Protein AF-A0A7S0JD15-F1 (afdb_monomer_lite)

pLDDT: mean 93.36, std 11.22, range [49.25, 98.75]

Sequence (110 aa):
REHATAIGHLAIASGDGATAVGLMTAARSLGEVALGTHTQDEAPHSTNRFHPGDAILRVGIGTAARRHDGLRLYKNGTLYLSKPGGQPLIDVQAAIEAKASRQGGRGTRG

Radius of gyration: 16.84 Å; chains: 1; bounding box: 38×31×54 Å

Secondary structure (DSSP, 8-state):
----EEESTT-EE-STT-EEEEES-EE-STT-EEEEES------S-SSS--TTSEEEEEEE-BTTB--EEEEEETTSPEEE--TTSPPBS-HHHHHHHHHHHHHTTS---

Structure (mmCIF, N/CA/C/O backbone):
data_AF-A0A7S0JD15-F1
#
_entry.id   AF-A0A7S0JD15-F1
#
loop_
_atom_site.group_PDB
_atom_site.id
_atom_site.type_symbol
_atom_site.label_atom_id
_atom_site.label_alt_id
_atom_site.label_comp_id
_atom_site.label_asym_id
_atom_site.label_entity_id
_atom_site.label_seq_id
_atom_site.pdbx_PDB_ins_code
_atom_site.Cartn_x
_atom_site.Cartn_y
_atom_site.Cartn_z
_atom_site.occupancy
_atom_site.B_iso_or_equiv
_atom_site.auth_seq_id
_atom_site.auth_comp_id
_atom_site.auth_asym_id
_atom_site.auth_atom_id
_atom_site.pdbx_PDB_model_num
ATOM 1 N N . ARG A 1 1 ? 2.054 -19.110 -16.568 1.00 49.25 1 ARG A N 1
ATOM 2 C CA . ARG A 1 1 ? 1.259 -18.123 -15.802 1.00 49.25 1 ARG A CA 1
ATOM 3 C C . ARG A 1 1 ? 2.155 -16.923 -15.618 1.00 49.25 1 ARG A C 1
ATOM 5 O O . ARG A 1 1 ? 3.263 -17.204 -15.212 1.00 49.25 1 ARG A O 1
ATOM 12 N N . GLU A 1 2 ? 1.722 -15.725 -16.022 1.00 66.50 2 GLU A N 1
ATOM 13 C CA . GLU A 1 2 ? 1.760 -14.443 -15.284 1.00 66.50 2 GLU A CA 1
ATOM 14 C C . GLU A 1 2 ? 0.969 -13.423 -16.135 1.00 66.50 2 GLU A C 1
ATOM 16 O O . GLU A 1 2 ? 1.282 -13.219 -17.306 1.00 66.50 2 GLU A O 1
ATOM 21 N N . HIS A 1 3 ? -0.094 -12.827 -15.588 1.00 87.19 3 HIS A N 1
ATOM 22 C CA . HIS A 1 3 ? -0.781 -11.683 -16.200 1.00 87.19 3 HIS A CA 1
ATOM 23 C C . HIS A 1 3 ? -0.694 -10.527 -15.212 1.00 87.19 3 HIS A C 1
ATOM 25 O O . HIS A 1 3 ? -1.549 -10.399 -14.342 1.00 87.19 3 HIS A O 1
ATOM 31 N N . ALA A 1 4 ? 0.377 -9.747 -15.295 1.00 95.69 4 ALA A N 1
ATOM 32 C CA . ALA A 1 4 ? 0.507 -8.508 -14.547 1.00 95.69 4 ALA A CA 1
ATOM 33 C C . ALA A 1 4 ? 0.231 -7.321 -15.476 1.00 95.69 4 ALA A C 1
ATOM 35 O O . ALA A 1 4 ? 0.619 -7.337 -16.645 1.00 95.69 4 ALA A O 1
ATOM 36 N N . THR A 1 5 ? -0.435 -6.292 -14.957 1.00 98.31 5 THR A N 1
ATOM 37 C CA . THR A 1 5 ? -0.798 -5.093 -15.721 1.00 98.31 5 THR A CA 1
ATOM 38 C C . THR A 1 5 ? -0.211 -3.864 -15.046 1.00 98.31 5 THR A C 1
ATOM 40 O O . THR A 1 5 ? -0.556 -3.563 -13.908 1.00 98.31 5 THR A O 1
ATOM 43 N N . ALA A 1 6 ? 0.648 -3.123 -15.743 1.00 98.06 6 ALA A N 1
ATOM 44 C CA . ALA A 1 6 ? 1.182 -1.851 -15.266 1.00 98.06 6 ALA A CA 1
ATOM 45 C C . ALA A 1 6 ? 0.759 -0.719 -16.211 1.00 98.06 6 ALA A C 1
ATOM 47 O O . ALA A 1 6 ? 1.017 -0.778 -17.411 1.00 98.06 6 ALA A O 1
ATOM 48 N N . ILE A 1 7 ? 0.103 0.309 -15.673 1.00 98.38 7 ILE A N 1
ATOM 49 C CA . ILE A 1 7 ? -0.383 1.474 -16.417 1.00 98.38 7 ILE A CA 1
ATOM 50 C C . ILE A 1 7 ? 0.149 2.736 -15.739 1.00 98.38 7 ILE A C 1
ATOM 52 O O . ILE A 1 7 ? -0.189 3.016 -14.594 1.00 98.38 7 ILE A O 1
ATOM 56 N N . GLY A 1 8 ? 0.942 3.531 -16.457 1.00 97.75 8 GLY A N 1
ATOM 57 C CA . GLY A 1 8 ? 1.478 4.806 -15.971 1.00 97.75 8 GLY A CA 1
ATOM 58 C C . GLY A 1 8 ? 3.000 4.826 -15.817 1.00 97.75 8 GLY A C 1
ATOM 59 O O . GLY A 1 8 ? 3.688 3.820 -15.995 1.00 97.75 8 GLY A O 1
ATOM 60 N N . HIS A 1 9 ? 3.548 6.013 -15.550 1.00 97.94 9 HIS A N 1
ATOM 61 C CA . HIS A 1 9 ? 4.994 6.229 -15.534 1.00 97.94 9 HIS A CA 1
ATOM 62 C C . HIS A 1 9 ? 5.645 5.516 -14.342 1.00 97.94 9 HIS A C 1
ATOM 64 O O . HIS A 1 9 ? 5.329 5.806 -13.186 1.00 97.94 9 HIS A O 1
ATOM 70 N N . LEU A 1 10 ? 6.576 4.600 -14.634 1.00 97.62 10 LEU A N 1
ATOM 71 C CA . LEU A 1 10 ? 7.293 3.788 -13.641 1.00 97.62 10 LEU A CA 1
ATOM 72 C C . LEU A 1 10 ? 6.366 2.969 -12.720 1.00 97.62 10 LEU A C 1
ATOM 74 O O . LEU A 1 10 ? 6.734 2.667 -11.584 1.00 97.62 10 LEU A O 1
ATOM 78 N N . ALA A 1 11 ? 5.162 2.624 -13.185 1.00 98.06 11 ALA A N 1
ATOM 79 C CA . ALA A 1 11 ? 4.314 1.655 -12.502 1.00 98.06 11 ALA A CA 1
ATOM 80 C C . ALA A 1 11 ? 4.932 0.247 -12.603 1.00 98.06 11 ALA A C 1
ATOM 82 O O . ALA A 1 11 ? 5.435 -0.142 -13.655 1.00 98.06 11 ALA A O 1
ATOM 83 N N . ILE A 1 12 ? 4.887 -0.519 -11.513 1.00 97.69 12 ILE A N 1
ATOM 84 C CA . ILE A 1 12 ? 5.451 -1.869 -11.411 1.00 97.69 12 ILE A CA 1
ATOM 85 C C . ILE A 1 12 ? 4.352 -2.817 -10.941 1.00 97.69 12 ILE A C 1
ATOM 87 O O . ILE A 1 12 ? 3.832 -2.659 -9.840 1.00 97.69 12 ILE A O 1
ATOM 91 N N . ALA A 1 13 ? 4.035 -3.826 -11.745 1.00 97.75 13 ALA A N 1
ATOM 92 C CA . ALA A 1 13 ? 3.200 -4.952 -11.345 1.00 97.75 13 ALA A CA 1
ATOM 93 C C . ALA A 1 13 ? 4.031 -6.233 -11.488 1.00 97.75 13 ALA A C 1
ATOM 95 O O . ALA A 1 13 ? 4.355 -6.621 -12.606 1.00 97.75 13 ALA A O 1
ATOM 96 N N . SER A 1 14 ? 4.435 -6.837 -10.369 1.00 96.56 14 SER A N 1
ATOM 97 C CA . SER A 1 14 ? 5.350 -7.995 -10.348 1.00 96.56 14 SER A CA 1
ATOM 98 C C . SER A 1 14 ? 4.820 -9.200 -9.571 1.00 96.56 14 SER A C 1
ATOM 100 O O . SER A 1 14 ? 5.536 -10.183 -9.413 1.00 96.56 14 SER A O 1
ATOM 102 N N . GLY A 1 15 ? 3.610 -9.108 -9.019 1.00 97.44 15 GLY A N 1
ATOM 103 C CA . GLY A 1 15 ? 2.904 -10.269 -8.491 1.00 97.44 15 GLY A CA 1
ATOM 104 C C . GLY A 1 15 ? 2.090 -10.960 -9.583 1.00 97.44 15 GLY A C 1
ATOM 105 O O . GLY A 1 15 ? 1.592 -10.309 -10.505 1.00 97.44 15 GLY A O 1
ATOM 106 N N . ASP A 1 16 ? 1.886 -12.266 -9.452 1.00 97.94 16 ASP A N 1
ATOM 107 C CA . ASP A 1 16 ? 0.986 -13.025 -10.319 1.00 97.94 16 ASP A CA 1
ATOM 108 C C . ASP A 1 16 ? -0.413 -12.383 -10.279 1.00 97.94 16 ASP A C 1
ATOM 110 O O . ASP A 1 16 ? -1.014 -12.255 -9.213 1.00 97.94 16 ASP A O 1
ATOM 114 N N . GLY A 1 17 ? -0.956 -11.951 -11.421 1.00 97.25 17 GLY A N 1
ATOM 115 C CA . GLY A 1 17 ? -2.281 -11.312 -11.455 1.00 97.25 17 GLY A CA 1
ATOM 116 C C . GLY A 1 17 ? -2.318 -9.876 -10.915 1.00 97.25 17 GLY A C 1
ATOM 117 O O . GLY A 1 17 ? -3.407 -9.338 -10.722 1.00 97.25 17 GLY A O 1
ATOM 118 N N . ALA A 1 18 ? -1.167 -9.264 -10.619 1.00 98.12 18 ALA A N 1
ATOM 119 C CA . ALA A 1 18 ? -1.111 -7.931 -10.030 1.00 98.12 18 ALA A CA 1
ATOM 120 C C . ALA A 1 18 ? -1.466 -6.825 -11.038 1.00 98.12 18 ALA A C 1
ATOM 122 O O . ALA A 1 18 ? -1.215 -6.936 -12.238 1.00 98.12 18 ALA A O 1
ATOM 123 N N . THR A 1 19 ? -2.016 -5.718 -10.543 1.00 98.69 19 THR A N 1
ATOM 124 C CA . THR A 1 19 ? -2.339 -4.531 -11.343 1.00 98.69 19 THR A CA 1
ATOM 125 C C . THR A 1 19 ? -1.811 -3.271 -10.664 1.00 98.69 19 THR A C 1
ATOM 127 O O . THR A 1 19 ? -2.175 -2.985 -9.530 1.00 98.69 19 THR A O 1
ATOM 130 N N . ALA A 1 20 ? -0.980 -2.491 -11.352 1.00 98.56 20 ALA A N 1
ATOM 131 C CA . ALA A 1 20 ? -0.452 -1.217 -10.868 1.00 98.56 20 ALA A CA 1
ATOM 132 C C . ALA A 1 20 ? -0.874 -0.070 -11.797 1.00 98.56 20 ALA A C 1
ATOM 134 O O . ALA A 1 20 ? -0.621 -0.132 -12.998 1.00 98.56 20 ALA A O 1
ATOM 135 N N . VAL A 1 21 ? -1.499 0.980 -11.257 1.00 98.75 21 VAL A N 1
ATOM 136 C CA . VAL A 1 21 ? -2.026 2.118 -12.027 1.00 98.75 21 VAL A CA 1
ATOM 137 C C . VAL A 1 21 ? -1.602 3.457 -11.421 1.00 98.75 21 VAL A C 1
ATOM 139 O O . VAL A 1 21 ? -2.106 3.864 -10.377 1.00 98.75 21 VAL A O 1
ATOM 142 N N . GLY A 1 22 ? -0.743 4.201 -12.114 1.00 98.62 22 GLY A N 1
ATOM 143 C CA . GLY A 1 22 ? -0.378 5.569 -11.751 1.00 98.62 22 GLY A CA 1
ATOM 144 C C . GLY A 1 22 ? 1.112 5.870 -11.878 1.00 98.62 22 GLY A C 1
ATOM 145 O O . GLY A 1 22 ? 1.826 5.270 -12.678 1.00 98.62 22 GLY A O 1
ATOM 146 N N . LEU A 1 23 ? 1.580 6.854 -11.110 1.00 98.62 23 LEU A N 1
ATOM 147 C CA . LEU A 1 23 ? 2.976 7.299 -11.126 1.00 98.62 23 LEU A CA 1
ATOM 148 C C . LEU A 1 23 ? 3.755 6.605 -10.007 1.00 98.62 23 LEU A C 1
ATOM 150 O O . LEU A 1 23 ? 3.467 6.823 -8.831 1.00 98.62 23 LEU A O 1
ATOM 154 N N . MET A 1 24 ? 4.768 5.811 -10.358 1.00 98.25 24 MET A N 1
ATOM 155 C CA . MET A 1 24 ? 5.616 5.080 -9.403 1.00 98.25 24 MET A CA 1
ATOM 156 C C . MET A 1 24 ? 4.841 4.192 -8.406 1.00 98.25 24 MET A C 1
ATOM 158 O O . MET A 1 24 ? 5.258 4.026 -7.255 1.00 98.25 24 MET A O 1
ATOM 162 N N . THR A 1 25 ? 3.712 3.625 -8.827 1.00 98.56 25 THR A N 1
ATOM 163 C CA . THR A 1 25 ? 2.931 2.652 -8.045 1.00 98.56 25 THR A CA 1
ATOM 164 C C . THR A 1 25 ? 3.524 1.252 -8.164 1.00 98.56 25 THR A C 1
ATOM 166 O O . THR A 1 25 ? 3.931 0.866 -9.256 1.00 98.56 25 THR A O 1
ATOM 169 N N . ALA A 1 26 ? 3.528 0.473 -7.084 1.00 98.06 26 ALA A N 1
ATOM 170 C CA . ALA A 1 26 ? 4.052 -0.891 -7.066 1.00 98.06 26 ALA A CA 1
ATOM 171 C C . ALA A 1 26 ? 3.023 -1.881 -6.495 1.00 98.06 26 ALA A C 1
ATOM 173 O O . ALA A 1 26 ? 2.639 -1.756 -5.335 1.00 98.06 26 ALA A O 1
ATOM 174 N N . ALA A 1 27 ? 2.607 -2.859 -7.304 1.00 98.25 27 ALA A N 1
ATOM 175 C CA . ALA A 1 27 ? 1.816 -4.022 -6.904 1.00 98.25 27 ALA A CA 1
ATOM 176 C C . ALA A 1 27 ? 2.695 -5.276 -7.022 1.00 98.25 27 ALA A C 1
ATOM 178 O O . ALA A 1 27 ? 2.977 -5.746 -8.126 1.00 98.25 27 ALA A O 1
ATOM 179 N N . ARG A 1 28 ? 3.198 -5.789 -5.897 1.00 97.62 28 ARG A N 1
ATOM 180 C CA . ARG A 1 28 ? 4.263 -6.808 -5.893 1.00 97.62 28 ARG A CA 1
ATOM 181 C C . ARG A 1 28 ? 3.784 -8.192 -5.453 1.00 97.62 28 ARG A C 1
ATOM 183 O O . ARG A 1 28 ? 4.453 -9.177 -5.741 1.00 97.62 28 ARG A O 1
ATOM 190 N N . SER A 1 29 ? 2.644 -8.280 -4.783 1.00 98.00 29 SER A N 1
ATOM 191 C CA . SER A 1 29 ? 2.101 -9.518 -4.218 1.00 98.00 29 SER A CA 1
ATOM 192 C C . SER A 1 29 ? 1.092 -10.181 -5.161 1.00 98.00 29 SER A C 1
ATOM 194 O O . SER A 1 29 ? 0.473 -9.502 -5.981 1.00 98.00 29 SER A O 1
ATOM 196 N N . LEU A 1 30 ? 0.845 -11.487 -4.995 1.00 97.69 30 LEU A N 1
ATOM 197 C CA . LEU A 1 30 ? -0.196 -12.216 -5.746 1.00 97.69 30 LEU A CA 1
ATOM 198 C C . LEU A 1 30 ? -1.538 -11.458 -5.712 1.00 97.69 30 LEU A C 1
ATOM 200 O O . LEU A 1 30 ? -2.061 -11.189 -4.625 1.00 97.69 30 LEU A O 1
ATOM 204 N N . GLY A 1 31 ? -2.090 -11.143 -6.886 1.00 97.56 31 GLY A N 1
ATOM 205 C CA . GLY A 1 31 ? -3.388 -10.485 -7.069 1.00 97.56 31 GLY A CA 1
ATOM 206 C C . GLY A 1 31 ? -3.488 -9.066 -6.502 1.00 97.56 31 GLY A C 1
ATOM 207 O O . GLY A 1 31 ? -4.594 -8.577 -6.297 1.00 97.56 31 GLY A O 1
ATOM 208 N N . GLU A 1 32 ? -2.365 -8.421 -6.182 1.00 98.50 32 GLU A N 1
ATOM 209 C CA . GLU A 1 32 ? -2.362 -7.082 -5.594 1.00 98.50 32 GLU A CA 1
ATOM 210 C C . GLU A 1 32 ? -2.801 -6.016 -6.603 1.00 98.50 32 GLU A C 1
ATOM 212 O O . GLU A 1 32 ? -2.356 -6.008 -7.750 1.00 98.50 32 GLU A O 1
ATOM 217 N N . VAL A 1 33 ? -3.623 -5.068 -6.152 1.00 98.69 33 VAL A N 1
ATOM 218 C CA . VAL A 1 33 ? -3.944 -3.850 -6.900 1.00 98.69 33 VAL A CA 1
ATOM 219 C C . VAL A 1 33 ? -3.284 -2.651 -6.225 1.00 98.69 33 VAL A C 1
ATOM 2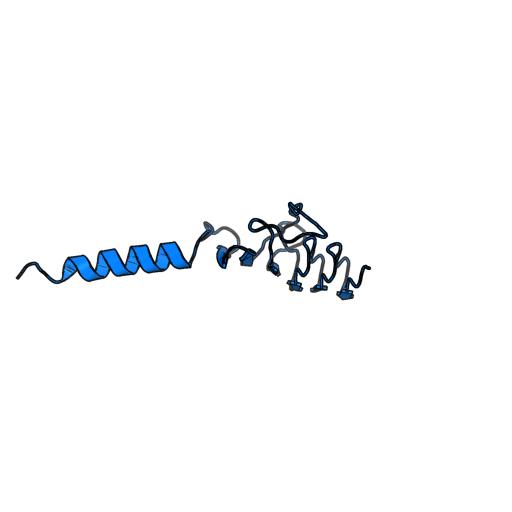21 O O . VAL A 1 33 ? -3.543 -2.376 -5.057 1.00 98.69 33 VAL A O 1
ATOM 224 N N . ALA A 1 34 ? -2.459 -1.904 -6.951 1.00 98.69 34 ALA A N 1
ATOM 225 C CA . ALA A 1 34 ? -1.857 -0.660 -6.484 1.00 98.69 34 ALA A CA 1
ATOM 226 C C . ALA A 1 34 ? -2.285 0.503 -7.380 1.00 98.69 34 ALA A C 1
ATOM 228 O O . ALA A 1 34 ? -2.188 0.410 -8.601 1.00 98.69 34 ALA A O 1
ATOM 229 N N . LEU A 1 35 ? -2.720 1.615 -6.792 1.00 98.69 35 LEU A N 1
ATOM 230 C CA . LEU A 1 35 ? -3.081 2.815 -7.548 1.00 98.69 35 LEU A CA 1
ATOM 231 C C . LEU A 1 35 ? -2.599 4.116 -6.897 1.00 98.69 35 LEU A C 1
ATOM 233 O O . LEU A 1 35 ? -2.284 4.140 -5.709 1.00 98.69 35 LEU A O 1
ATOM 237 N N . GLY A 1 36 ? -2.562 5.205 -7.669 1.00 98.56 36 GLY A N 1
ATOM 238 C CA . GLY A 1 36 ? -2.263 6.557 -7.180 1.00 98.56 36 GLY A CA 1
ATOM 239 C C . GLY A 1 36 ? -0.847 7.034 -7.512 1.00 98.56 36 GLY A C 1
ATOM 240 O O . GLY A 1 36 ? -0.391 6.912 -8.649 1.00 98.56 36 GLY A O 1
ATOM 241 N N . THR A 1 37 ? -0.156 7.631 -6.537 1.00 98.38 37 THR A N 1
ATOM 242 C CA . THR A 1 37 ? 1.194 8.182 -6.728 1.00 98.38 37 THR A CA 1
ATOM 243 C C . THR A 1 37 ? 2.151 7.715 -5.640 1.00 98.38 37 THR A C 1
ATOM 245 O O . THR A 1 37 ? 1.859 7.846 -4.453 1.00 98.38 37 THR A O 1
ATOM 248 N N . HIS A 1 38 ? 3.324 7.221 -6.043 1.00 98.31 38 HIS A N 1
ATOM 249 C CA . HIS A 1 38 ? 4.441 6.877 -5.160 1.00 98.31 38 HIS A CA 1
ATOM 250 C C . HIS A 1 38 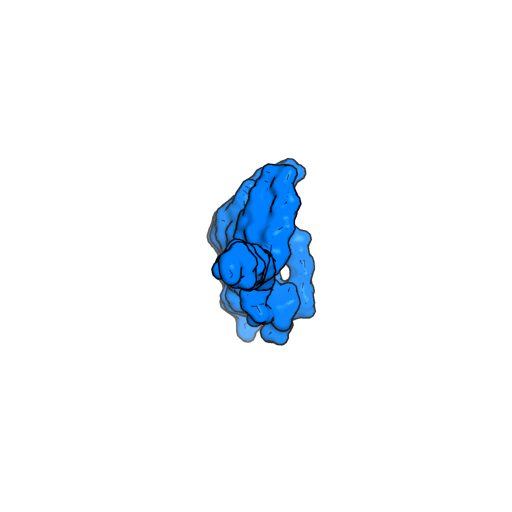? 4.003 6.047 -3.942 1.00 98.31 38 HIS A C 1
ATOM 252 O O . HIS A 1 38 ? 4.197 6.464 -2.794 1.00 98.31 38 HIS A O 1
ATOM 258 N N . THR A 1 39 ? 3.412 4.873 -4.191 1.00 98.25 39 THR A N 1
ATOM 259 C CA . THR A 1 39 ? 3.128 3.892 -3.129 1.00 98.25 39 THR A CA 1
ATOM 260 C C . THR A 1 39 ? 4.399 3.593 -2.339 1.00 98.25 39 THR A C 1
ATOM 262 O O . THR A 1 39 ? 5.518 3.775 -2.836 1.00 98.25 39 THR A O 1
ATOM 265 N N . GLN A 1 40 ? 4.265 3.108 -1.112 1.00 95.62 40 GLN A N 1
ATOM 2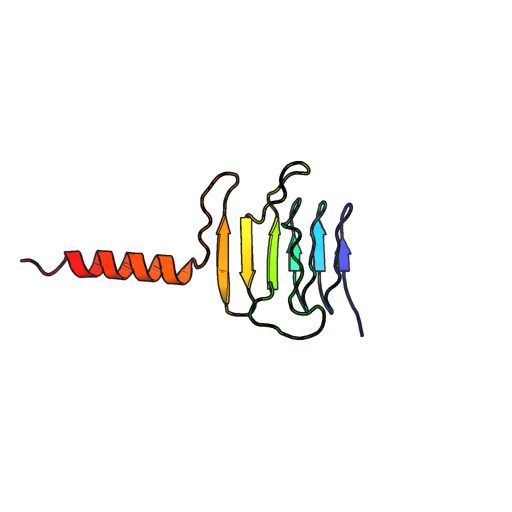66 C CA . GLN A 1 40 ? 5.409 2.523 -0.421 1.00 95.62 40 GLN A CA 1
ATOM 267 C C . GLN A 1 40 ? 5.959 1.350 -1.228 1.00 95.62 40 GLN A C 1
ATOM 269 O O . GLN A 1 40 ? 5.218 0.623 -1.891 1.00 95.62 40 GLN A O 1
ATOM 274 N N . ASP A 1 41 ? 7.280 1.216 -1.199 1.00 89.56 41 ASP A N 1
ATOM 275 C CA . ASP A 1 41 ? 7.983 0.166 -1.917 1.00 89.56 41 ASP A CA 1
ATOM 276 C C . ASP A 1 41 ? 8.403 -0.918 -0.927 1.00 89.56 41 ASP A C 1
ATOM 278 O O . ASP A 1 41 ? 9.493 -0.885 -0.361 1.00 89.56 41 ASP A O 1
ATOM 282 N N . GLU A 1 42 ? 7.476 -1.825 -0.640 1.00 89.25 42 GLU A N 1
ATOM 283 C CA . GLU A 1 42 ? 7.683 -2.919 0.303 1.00 89.25 42 GLU A CA 1
ATOM 284 C C . GLU A 1 42 ? 7.766 -4.247 -0.441 1.00 89.25 42 GLU A C 1
ATOM 286 O O . GLU A 1 42 ? 6.985 -4.511 -1.358 1.00 89.25 42 GLU A O 1
ATOM 291 N N . ALA A 1 43 ? 8.707 -5.097 -0.032 1.00 94.94 43 ALA A N 1
ATOM 292 C CA . ALA A 1 43 ? 8.798 -6.448 -0.560 1.00 94.94 43 ALA A CA 1
ATOM 293 C C . ALA A 1 43 ? 7.596 -7.286 -0.083 1.00 94.94 43 ALA A C 1
ATOM 295 O O . ALA A 1 43 ? 7.265 -7.241 1.105 1.00 94.94 43 ALA A O 1
ATOM 296 N N . PRO A 1 44 ? 6.959 -8.061 -0.976 1.00 96.88 44 PRO A N 1
ATOM 297 C CA . PRO A 1 44 ? 5.940 -9.014 -0.576 1.00 96.88 44 PRO A CA 1
ATOM 298 C C . PRO A 1 44 ? 6.600 -10.218 0.103 1.00 96.88 44 PRO A C 1
ATOM 300 O O . PRO A 1 44 ? 7.743 -10.577 -0.187 1.00 96.88 44 PRO A O 1
ATOM 303 N N . HIS A 1 45 ? 5.846 -10.898 0.949 1.00 98.25 45 HIS A N 1
ATOM 304 C CA . HIS A 1 45 ? 6.162 -12.237 1.416 1.00 98.25 45 HIS A CA 1
ATOM 305 C C . HIS A 1 45 ? 6.061 -13.259 0.278 1.00 98.25 45 HIS A C 1
ATOM 307 O O . HIS A 1 45 ? 6.851 -14.201 0.231 1.00 98.25 45 HIS A O 1
ATOM 313 N N . SER A 1 46 ? 5.113 -13.088 -0.652 1.00 97.44 46 SER A N 1
ATOM 314 C CA . SER A 1 46 ? 5.032 -13.912 -1.854 1.00 97.44 46 SER A CA 1
ATOM 315 C C . SER A 1 46 ? 4.485 -13.165 -3.071 1.00 97.44 46 SER A C 1
ATOM 317 O O . SER A 1 46 ? 3.449 -12.502 -3.036 1.00 97.44 46 SER A O 1
ATOM 319 N N . THR A 1 47 ? 5.156 -13.342 -4.207 1.00 97.25 47 THR A N 1
ATOM 320 C CA . THR A 1 47 ? 4.697 -12.818 -5.499 1.00 97.25 47 THR A CA 1
ATOM 321 C C . THR A 1 47 ? 3.647 -13.718 -6.158 1.00 97.25 47 THR A C 1
ATOM 323 O O . THR A 1 47 ? 2.851 -13.228 -6.949 1.00 97.25 47 THR A O 1
ATOM 326 N N . ASN A 1 48 ? 3.596 -15.013 -5.818 1.00 96.94 48 ASN A N 1
ATOM 327 C CA . ASN A 1 48 ? 2.797 -16.019 -6.536 1.00 96.94 48 ASN A CA 1
ATOM 328 C C . ASN A 1 48 ? 1.961 -16.958 -5.645 1.00 96.94 48 ASN A C 1
ATOM 330 O O . ASN A 1 48 ? 1.244 -17.824 -6.148 1.00 96.94 48 ASN A O 1
ATOM 334 N N . ARG A 1 49 ? 2.021 -16.807 -4.319 1.00 97.06 49 ARG A N 1
ATOM 335 C CA . ARG A 1 49 ? 1.176 -17.536 -3.363 1.00 97.06 49 ARG A CA 1
ATOM 336 C C . ARG A 1 49 ? 0.416 -16.560 -2.482 1.00 97.06 49 ARG A C 1
ATOM 338 O O . ARG A 1 49 ? 0.854 -15.444 -2.227 1.00 97.06 49 ARG A O 1
ATOM 345 N N . PHE A 1 50 ? -0.744 -16.995 -2.004 1.00 97.81 50 PHE A N 1
ATOM 346 C CA . PHE A 1 50 ? 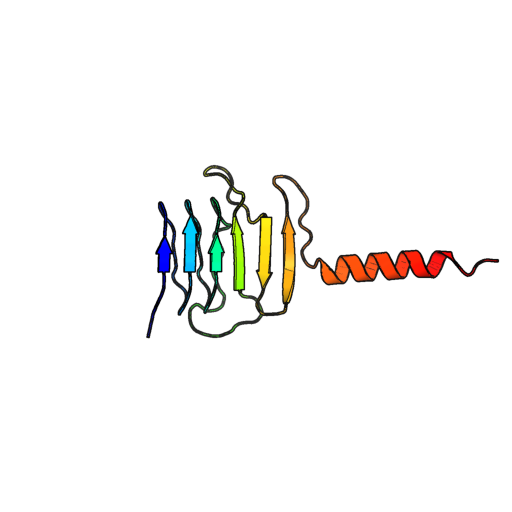-1.489 -16.230 -1.018 1.00 97.81 50 PHE A CA 1
ATOM 347 C C . PHE A 1 50 ? -0.709 -16.230 0.298 1.00 97.81 50 PHE A C 1
ATOM 349 O O . PHE A 1 50 ? -0.440 -17.295 0.854 1.00 97.81 50 PHE A O 1
ATOM 356 N N . HIS A 1 51 ? -0.377 -15.045 0.803 1.00 98.50 51 HIS A N 1
ATOM 357 C CA . HIS A 1 51 ? 0.215 -14.876 2.121 1.00 98.50 51 HIS A CA 1
ATOM 358 C C . HIS A 1 51 ? -0.569 -13.816 2.908 1.00 98.50 51 HIS A C 1
ATOM 360 O O . HIS A 1 51 ? -0.752 -12.709 2.405 1.00 98.50 51 HIS A O 1
ATOM 366 N N . PRO A 1 52 ? -1.032 -14.104 4.136 1.00 98.38 52 PRO A N 1
ATOM 367 C CA . PRO A 1 52 ? -1.909 -13.202 4.889 1.00 98.38 52 PRO A CA 1
ATOM 368 C C . PRO A 1 52 ? -1.290 -11.823 5.173 1.00 98.38 52 PRO A C 1
ATOM 370 O O . PRO A 1 52 ? -2.015 -10.836 5.242 1.00 98.38 52 PRO A O 1
ATOM 373 N N . GLY A 1 53 ? 0.038 -11.748 5.300 1.00 97.88 53 GLY A N 1
ATOM 374 C CA . GLY A 1 53 ? 0.769 -10.492 5.507 1.00 97.88 53 GLY A CA 1
ATOM 375 C C . GLY A 1 53 ? 0.977 -9.639 4.251 1.00 97.88 53 GLY A C 1
ATOM 376 O O . GLY A 1 53 ? 1.503 -8.538 4.356 1.00 97.88 53 GLY A O 1
ATOM 377 N N . ASP A 1 54 ? 0.590 -10.118 3.067 1.00 98.44 54 ASP A N 1
ATOM 378 C CA . ASP A 1 54 ? 0.746 -9.353 1.827 1.00 98.44 54 ASP A CA 1
ATOM 379 C C . ASP A 1 54 ? -0.430 -8.420 1.577 1.00 98.44 54 ASP A C 1
ATOM 381 O O . ASP A 1 54 ? -1.563 -8.700 1.967 1.00 98.44 54 ASP A O 1
ATOM 385 N N . ALA A 1 55 ? -0.184 -7.328 0.858 1.00 98.19 55 ALA A N 1
ATOM 386 C CA . ALA A 1 55 ? -1.252 -6.439 0.428 1.00 98.19 55 ALA A CA 1
ATOM 387 C C . ALA A 1 55 ? -2.129 -7.102 -0.646 1.00 98.19 55 ALA A C 1
ATOM 389 O O . ALA A 1 55 ? -1.655 -7.881 -1.478 1.00 98.19 55 ALA A O 1
ATOM 390 N N . ILE A 1 56 ? -3.421 -6.786 -0.632 1.00 98.44 56 ILE A N 1
ATOM 391 C CA . ILE A 1 56 ? -4.344 -7.037 -1.746 1.00 98.44 56 ILE A CA 1
ATOM 392 C C . ILE A 1 56 ? -4.728 -5.727 -2.448 1.00 98.44 56 ILE A C 1
ATOM 394 O O . ILE A 1 56 ? -4.978 -5.728 -3.649 1.00 98.44 56 ILE A O 1
ATOM 398 N N . LEU A 1 57 ? -4.709 -4.603 -1.720 1.00 98.69 57 LEU A N 1
ATOM 399 C CA . LEU A 1 57 ? -4.966 -3.267 -2.255 1.00 98.69 57 LEU A CA 1
ATOM 400 C C . LEU A 1 57 ? -4.028 -2.236 -1.616 1.00 98.69 57 LEU A C 1
ATOM 402 O O . LEU A 1 57 ? -3.910 -2.191 -0.389 1.00 98.69 57 LEU A O 1
ATOM 406 N N . ARG A 1 58 ? -3.428 -1.365 -2.432 1.00 98.31 58 ARG A N 1
ATOM 407 C CA . ARG A 1 58 ? -2.661 -0.183 -2.010 1.00 98.31 58 ARG A CA 1
ATOM 408 C C . ARG A 1 58 ? -3.120 1.066 -2.751 1.00 98.31 58 ARG A C 1
ATOM 410 O O . ARG A 1 58 ? -3.315 1.043 -3.965 1.00 98.31 58 ARG A O 1
ATOM 417 N N . VAL A 1 59 ? -3.218 2.177 -2.029 1.00 98.69 59 VAL A N 1
ATOM 418 C CA . VAL A 1 59 ? -3.435 3.508 -2.607 1.00 98.69 59 VAL A CA 1
ATOM 419 C C . VAL A 1 59 ? -2.306 4.427 -2.163 1.00 98.69 59 VAL A C 1
ATOM 421 O O . VAL A 1 59 ? -2.232 4.824 -0.998 1.00 98.69 59 VAL A O 1
ATOM 424 N N . GLY A 1 60 ? -1.425 4.762 -3.101 1.00 98.31 60 GLY A N 1
ATOM 425 C CA . GLY A 1 60 ? -0.312 5.676 -2.892 1.00 98.31 60 GLY A CA 1
ATOM 426 C C . GLY A 1 60 ? -0.773 7.130 -2.922 1.00 98.31 60 GLY A C 1
ATOM 427 O O . GLY A 1 60 ? -1.453 7.548 -3.859 1.00 98.31 60 GLY A O 1
ATOM 428 N N . ILE A 1 61 ? -0.370 7.901 -1.914 1.00 98.12 61 ILE A N 1
ATOM 429 C CA . ILE A 1 61 ? -0.572 9.361 -1.824 1.00 98.12 61 ILE A CA 1
ATOM 430 C C . ILE A 1 61 ? 0.761 10.092 -1.602 1.00 98.12 61 ILE A C 1
ATOM 432 O O . ILE A 1 61 ? 0.819 11.197 -1.056 1.00 98.12 61 ILE A O 1
ATOM 436 N N . GLY A 1 62 ? 1.857 9.431 -1.969 1.00 97.44 62 GLY A N 1
ATOM 437 C CA . GLY A 1 62 ? 3.211 9.916 -1.786 1.00 97.44 62 GLY A CA 1
ATOM 438 C C . GLY A 1 62 ? 3.687 10.825 -2.913 1.00 97.44 62 GLY A C 1
ATOM 439 O O . GLY A 1 62 ? 3.058 10.982 -3.965 1.00 97.44 62 GLY A O 1
ATOM 440 N N . THR A 1 63 ? 4.880 11.365 -2.703 1.00 97.00 63 THR A N 1
ATOM 441 C CA . THR A 1 63 ? 5.649 12.121 -3.696 1.00 97.00 63 THR A CA 1
ATOM 442 C C . THR A 1 63 ? 6.972 11.416 -3.987 1.00 97.00 63 THR A C 1
ATOM 444 O O . THR A 1 63 ? 7.359 10.495 -3.267 1.00 97.00 63 THR A O 1
ATOM 447 N N . ALA A 1 64 ? 7.711 11.882 -4.998 1.00 95.38 64 ALA A N 1
ATOM 448 C CA . ALA A 1 64 ? 9.038 11.350 -5.320 1.00 95.38 64 ALA A CA 1
ATOM 449 C C . ALA A 1 64 ? 10.007 11.422 -4.127 1.00 95.38 64 ALA A C 1
ATOM 451 O O . ALA A 1 64 ? 10.793 10.506 -3.910 1.00 95.38 64 ALA A O 1
ATOM 452 N N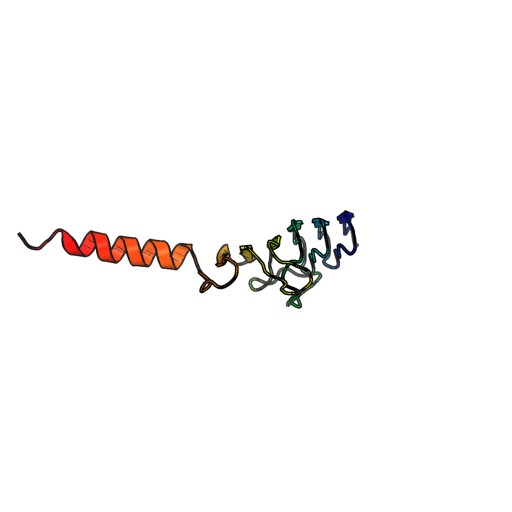 . ALA A 1 65 ? 9.905 12.482 -3.319 1.00 95.19 65 ALA A N 1
ATOM 453 C CA . ALA A 1 65 ? 10.726 12.660 -2.124 1.00 95.19 65 ALA A CA 1
ATOM 454 C C . ALA A 1 65 ? 10.251 11.816 -0.929 1.00 95.19 65 ALA A C 1
ATOM 456 O O . ALA A 1 65 ? 11.026 11.547 -0.015 1.00 95.19 65 ALA A O 1
ATOM 457 N N . ARG A 1 66 ? 8.971 11.424 -0.897 1.00 94.44 66 ARG A N 1
ATOM 458 C CA . ARG A 1 66 ? 8.389 10.677 0.221 1.00 94.44 66 ARG A CA 1
ATOM 459 C C . ARG A 1 66 ? 7.261 9.772 -0.260 1.00 94.44 66 ARG A C 1
ATOM 461 O O . ARG A 1 66 ? 6.092 10.170 -0.270 1.00 94.44 66 ARG A O 1
ATOM 468 N N . ARG A 1 67 ? 7.632 8.539 -0.615 1.00 95.88 67 ARG A N 1
ATOM 469 C CA . ARG A 1 67 ? 6.692 7.439 -0.864 1.00 95.88 67 ARG A CA 1
ATOM 470 C C . ARG A 1 67 ? 5.798 7.221 0.353 1.00 95.88 67 ARG A C 1
ATOM 472 O O . ARG A 1 67 ? 6.268 7.294 1.490 1.00 95.88 67 ARG A O 1
ATOM 479 N N . HIS A 1 68 ? 4.510 6.988 0.123 1.00 97.19 68 HIS A N 1
ATOM 480 C CA . HIS A 1 68 ? 3.532 6.860 1.201 1.00 97.19 68 HIS A CA 1
ATOM 481 C C . HIS A 1 68 ? 2.256 6.173 0.713 1.00 97.19 68 HIS A C 1
ATOM 483 O O . HIS A 1 68 ? 1.709 6.558 -0.321 1.00 97.19 68 HIS A O 1
ATOM 489 N N . ASP A 1 69 ? 1.777 5.191 1.475 1.00 97.81 69 ASP A N 1
ATOM 490 C CA . ASP A 1 69 ? 0.464 4.589 1.270 1.00 97.81 69 ASP A CA 1
ATOM 491 C C . ASP A 1 69 ? -0.546 5.297 2.174 1.00 97.81 69 ASP A C 1
ATOM 493 O O . ASP A 1 69 ? -0.389 5.346 3.396 1.00 97.81 69 ASP A O 1
ATOM 497 N N . GLY A 1 70 ? -1.605 5.835 1.573 1.00 98.00 70 GLY A N 1
ATOM 498 C CA . GLY A 1 70 ? -2.730 6.400 2.312 1.00 98.00 70 GLY A CA 1
ATOM 499 C C . GLY A 1 70 ? -3.669 5.316 2.827 1.00 98.00 70 GLY A C 1
ATOM 500 O O . GLY A 1 70 ? -4.212 5.412 3.928 1.00 98.00 70 GLY A O 1
ATOM 501 N N . LEU A 1 71 ? -3.816 4.264 2.024 1.00 98.25 71 LEU A N 1
ATOM 502 C CA . LEU A 1 71 ? -4.609 3.085 2.319 1.00 98.25 71 LEU A CA 1
ATOM 503 C C . LEU A 1 71 ? -3.832 1.843 1.915 1.00 98.25 71 LEU A C 1
ATOM 505 O O . LEU A 1 71 ? -3.263 1.781 0.822 1.00 98.25 71 LEU A O 1
ATOM 509 N N . ARG A 1 72 ? -3.877 0.831 2.778 1.00 98.12 72 ARG A N 1
ATOM 510 C CA . ARG A 1 72 ? -3.422 -0.517 2.459 1.00 98.12 72 ARG A CA 1
ATOM 511 C C . ARG A 1 72 ? -4.341 -1.539 3.111 1.00 98.12 72 ARG A C 1
ATOM 513 O O . ARG A 1 72 ? -4.537 -1.510 4.320 1.00 98.12 72 ARG A O 1
ATOM 520 N N . LEU A 1 73 ? -4.887 -2.441 2.306 1.00 98.50 73 LEU A N 1
ATOM 521 C CA . LEU A 1 73 ? -5.612 -3.614 2.780 1.00 98.50 73 LEU A CA 1
ATOM 522 C C . LEU A 1 73 ? -4.713 -4.833 2.609 1.00 98.50 73 LEU A C 1
ATOM 524 O O . LEU A 1 73 ? -4.235 -5.105 1.503 1.00 98.50 73 LEU A O 1
ATOM 528 N N . TYR A 1 74 ? -4.496 -5.561 3.695 1.00 98.50 74 TYR A N 1
ATOM 529 C CA . TYR A 1 74 ? -3.771 -6.824 3.682 1.00 98.50 74 TYR A CA 1
ATOM 530 C C . TYR A 1 74 ? -4.706 -8.003 3.412 1.00 98.50 74 TYR A C 1
ATOM 532 O O . TYR A 1 74 ? -5.915 -7.940 3.638 1.00 98.50 74 TYR A O 1
ATOM 540 N N . LYS A 1 75 ? -4.134 -9.111 2.944 1.00 98.44 75 LYS A N 1
ATOM 541 C CA . LYS A 1 75 ? -4.844 -10.357 2.639 1.00 98.44 75 LYS A CA 1
ATOM 542 C C . LYS A 1 75 ? -5.481 -11.007 3.872 1.00 98.44 75 LYS A C 1
ATOM 544 O O . LYS A 1 75 ? -6.427 -11.772 3.722 1.00 98.44 75 LYS A O 1
ATOM 549 N N . ASN A 1 76 ? -5.003 -10.696 5.077 1.00 97.88 76 ASN A N 1
ATOM 550 C CA . ASN A 1 76 ? -5.628 -11.096 6.342 1.00 97.88 76 ASN A CA 1
ATOM 551 C C . ASN A 1 76 ? -6.816 -10.207 6.771 1.00 97.88 76 ASN A C 1
ATOM 553 O O . ASN A 1 76 ? -7.405 -10.471 7.813 1.00 97.88 76 ASN A O 1
ATOM 557 N N . GLY A 1 77 ? -7.147 -9.156 6.014 1.00 98.06 77 GLY A N 1
ATOM 558 C CA . GLY A 1 77 ? -8.227 -8.220 6.334 1.00 98.06 77 GLY A CA 1
ATOM 559 C C . GLY A 1 77 ? -7.809 -7.002 7.161 1.00 98.06 77 GLY A C 1
ATOM 560 O O . GLY A 1 77 ? -8.620 -6.095 7.336 1.00 98.06 77 GLY A O 1
ATOM 561 N N . THR A 1 78 ? -6.558 -6.916 7.624 1.00 98.19 78 THR A N 1
ATOM 562 C CA . THR A 1 78 ? -6.065 -5.723 8.322 1.00 98.19 78 THR A CA 1
ATOM 563 C C . THR A 1 78 ? -6.106 -4.520 7.375 1.00 98.19 78 THR A C 1
ATOM 565 O O . THR A 1 78 ? -5.480 -4.524 6.311 1.00 98.19 78 THR A O 1
ATOM 568 N N . LEU A 1 79 ? -6.842 -3.477 7.768 1.00 98.19 79 LEU A N 1
ATOM 569 C CA . LEU A 1 79 ? -6.885 -2.200 7.062 1.00 98.19 79 LEU A CA 1
ATOM 570 C C . LEU A 1 79 ? -5.948 -1.206 7.747 1.00 98.19 79 LEU A C 1
ATOM 572 O O . LEU A 1 79 ? -6.195 -0.792 8.879 1.00 98.19 79 LEU A O 1
ATOM 576 N N . TYR A 1 80 ? -4.922 -0.793 7.012 1.00 97.75 80 TYR A N 1
ATOM 577 C CA . TYR A 1 80 ? -3.999 0.273 7.365 1.00 97.75 80 TYR A CA 1
ATOM 578 C C . TYR A 1 80 ? -4.443 1.586 6.710 1.00 97.75 80 TYR A C 1
ATOM 580 O O . TYR A 1 80 ? -4.669 1.639 5.497 1.00 97.75 80 TYR A O 1
ATOM 588 N N . LEU A 1 81 ? -4.514 2.661 7.498 1.00 98.00 81 LEU A N 1
ATOM 589 C CA . LEU A 1 81 ? -4.740 4.026 7.022 1.00 98.00 81 LEU A CA 1
ATOM 590 C C . LEU A 1 81 ? -3.669 4.966 7.553 1.00 98.00 81 LEU A C 1
ATOM 592 O O . LEU A 1 81 ? -3.339 4.959 8.738 1.00 98.00 81 LEU A O 1
ATOM 596 N N . SER A 1 82 ? -3.157 5.833 6.691 1.00 97.44 82 SER A N 1
ATOM 597 C CA . SER A 1 82 ? -2.154 6.813 7.083 1.00 97.44 82 SER A CA 1
ATOM 598 C C . SER A 1 82 ? -2.304 8.092 6.279 1.00 97.44 82 SER A C 1
ATOM 600 O O . SER A 1 82 ? -2.818 8.101 5.166 1.00 97.44 82 SER A O 1
ATOM 602 N N . LYS A 1 83 ? -1.822 9.197 6.840 1.00 94.50 83 LYS A N 1
ATOM 603 C CA . LYS A 1 83 ? -1.680 10.466 6.124 1.00 94.50 83 LYS A CA 1
ATOM 604 C C . LYS A 1 83 ? -0.222 10.914 6.171 1.00 94.50 83 LYS A C 1
ATOM 606 O O . LYS A 1 83 ? 0.477 10.585 7.133 1.00 94.50 83 LYS A O 1
ATOM 611 N N . PRO A 1 84 ? 0.237 11.713 5.200 1.00 90.00 84 PRO A N 1
ATOM 612 C CA . PRO A 1 84 ? 1.544 12.345 5.245 1.00 90.00 84 PRO A CA 1
ATOM 613 C C . PRO A 1 84 ? 1.845 13.016 6.592 1.00 90.00 84 PRO A C 1
ATOM 615 O O . PRO A 1 84 ? 1.111 13.903 7.020 1.00 90.00 84 PRO A O 1
ATOM 618 N N . GLY A 1 85 ? 2.913 12.579 7.266 1.00 88.31 85 GLY A N 1
ATOM 619 C CA . GLY A 1 85 ? 3.346 13.134 8.557 1.00 88.31 85 GLY A CA 1
ATOM 620 C C . GLY A 1 85 ? 2.460 12.778 9.760 1.00 88.31 85 GLY A C 1
ATOM 621 O O . GLY A 1 85 ? 2.707 13.269 10.857 1.00 88.31 85 GLY A O 1
ATOM 622 N N . GLY A 1 86 ? 1.429 11.948 9.581 1.00 90.62 86 GLY A N 1
ATOM 623 C CA . GLY A 1 86 ? 0.598 11.438 10.670 1.00 90.62 86 GLY A CA 1
ATOM 624 C C . GLY A 1 86 ? 1.087 10.095 11.210 1.00 90.62 86 GLY A C 1
ATOM 625 O O . GLY A 1 86 ? 1.829 9.375 10.545 1.00 90.62 86 GLY A O 1
ATOM 626 N N . GLN A 1 87 ? 0.616 9.739 12.407 1.00 92.69 87 GLN A N 1
ATOM 627 C CA . GLN A 1 87 ? 0.749 8.373 12.912 1.00 92.69 87 GLN A CA 1
ATOM 628 C C . GLN A 1 87 ? -0.225 7.452 12.165 1.00 92.69 87 GLN A C 1
ATOM 630 O O . GLN A 1 87 ? -1.401 7.809 12.033 1.00 92.69 87 GLN A O 1
ATOM 635 N N . PRO A 1 88 ? 0.235 6.296 11.664 1.00 95.00 88 PRO A N 1
ATOM 636 C CA . PRO A 1 88 ? -0.629 5.366 10.962 1.00 95.00 88 PRO A CA 1
ATOM 637 C C . PRO A 1 88 ? -1.603 4.664 11.908 1.00 95.00 88 PRO A C 1
ATOM 639 O O . PRO A 1 88 ? -1.263 4.306 13.035 1.00 95.00 88 PRO A O 1
ATOM 642 N N . LEU A 1 89 ? -2.806 4.409 11.406 1.00 97.12 89 LEU A N 1
ATOM 643 C CA . LEU A 1 89 ? -3.781 3.515 12.005 1.00 97.12 89 LEU A CA 1
ATOM 644 C C . LEU A 1 89 ? -3.621 2.139 11.357 1.00 97.12 89 LEU A C 1
ATOM 646 O O . LEU A 1 89 ? -4.081 1.931 10.241 1.00 97.12 89 LEU A O 1
ATOM 650 N N . ILE A 1 90 ? -2.904 1.236 12.029 1.00 95.44 90 ILE A N 1
ATOM 651 C CA . ILE A 1 90 ? -2.462 -0.042 11.441 1.00 95.44 90 ILE A CA 1
ATOM 652 C C . ILE A 1 90 ? -3.613 -1.039 11.308 1.00 95.44 90 ILE A C 1
ATOM 654 O O . ILE A 1 90 ? -3.669 -1.762 10.321 1.00 95.44 90 ILE A O 1
ATOM 658 N N . ASP A 1 91 ? -4.522 -1.046 12.28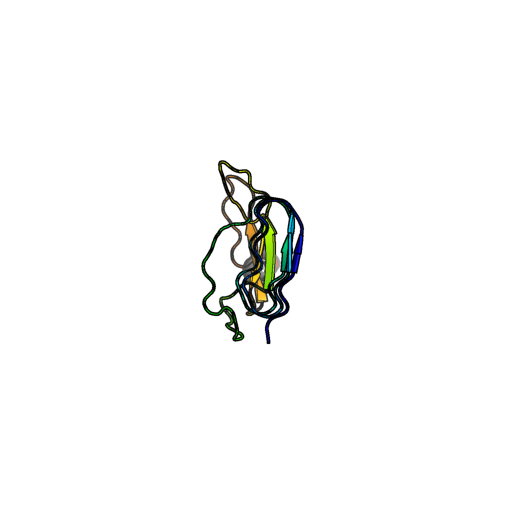1 1.00 96.88 91 ASP A N 1
ATOM 659 C CA . ASP A 1 91 ? -5.732 -1.857 12.267 1.00 96.88 91 ASP A CA 1
ATOM 660 C C . ASP A 1 91 ? -6.931 -0.964 12.593 1.00 96.88 91 ASP A C 1
ATOM 662 O O . ASP A 1 91 ? -7.220 -0.635 13.750 1.00 96.88 91 ASP A O 1
ATOM 666 N N . VAL A 1 92 ? -7.592 -0.501 11.534 1.00 97.19 92 VAL A N 1
ATOM 667 C CA . VAL A 1 92 ? -8.773 0.359 11.646 1.00 97.19 92 VAL A CA 1
ATOM 668 C C . VAL A 1 92 ? -9.913 -0.348 12.377 1.00 97.19 92 VAL A C 1
ATOM 670 O O . VAL A 1 92 ? -10.610 0.306 13.154 1.00 97.19 92 VAL A O 1
ATOM 673 N N . GLN A 1 93 ? -10.099 -1.656 12.173 1.00 97.12 93 GLN A N 1
ATOM 674 C CA . GLN A 1 93 ? -11.185 -2.403 12.804 1.00 97.12 93 GLN A CA 1
ATOM 675 C C . GLN A 1 93 ? -10.977 -2.457 14.319 1.00 97.12 93 GLN A C 1
ATOM 677 O O . GLN A 1 93 ? -11.839 -1.994 15.071 1.00 97.12 93 GLN A O 1
ATOM 682 N N . ALA A 1 94 ? -9.801 -2.905 14.763 1.00 96.06 94 ALA A N 1
ATOM 683 C CA . ALA A 1 94 ? -9.475 -2.985 16.186 1.00 96.06 94 ALA A CA 1
ATOM 684 C C . ALA A 1 94 ? -9.580 -1.611 16.875 1.00 96.06 94 ALA A C 1
ATOM 686 O O . ALA A 1 94 ? -10.053 -1.489 18.008 1.00 96.06 94 ALA A O 1
ATOM 687 N N . ALA A 1 95 ? -9.185 -0.539 16.181 1.00 95.25 95 ALA A N 1
ATOM 688 C CA . ALA A 1 95 ? -9.300 0.818 16.701 1.00 95.25 95 ALA A CA 1
ATOM 689 C C . ALA A 1 95 ? -10.754 1.288 16.876 1.00 95.25 95 ALA A C 1
ATOM 691 O O . ALA A 1 95 ? -11.053 2.012 17.832 1.00 95.25 95 ALA A O 1
ATOM 692 N N . ILE A 1 96 ? -11.654 0.903 15.967 1.00 95.75 96 ILE A N 1
ATOM 693 C CA . ILE A 1 96 ? -13.086 1.210 16.066 1.00 95.75 96 ILE A CA 1
ATOM 694 C C . ILE A 1 96 ? -13.712 0.426 17.224 1.00 95.75 96 ILE A C 1
ATOM 696 O O . ILE A 1 96 ? -14.377 1.024 18.072 1.00 95.75 96 ILE A O 1
ATOM 700 N N . GLU A 1 97 ? -13.437 -0.874 17.322 1.00 95.62 97 GLU A N 1
ATOM 701 C CA . GLU A 1 97 ? -13.931 -1.742 18.399 1.00 95.62 97 GLU A CA 1
ATOM 702 C C . GLU A 1 97 ? -13.476 -1.247 19.784 1.00 95.62 97 GLU A C 1
ATOM 704 O O . GLU A 1 97 ? -14.278 -1.134 20.718 1.00 95.62 97 GLU A O 1
ATOM 709 N N . ALA A 1 98 ? -12.209 -0.838 19.909 1.00 94.44 98 ALA A N 1
ATOM 710 C CA . ALA A 1 98 ? -11.666 -0.268 21.141 1.00 94.44 98 ALA A CA 1
ATOM 711 C C . ALA A 1 98 ? -12.311 1.074 21.527 1.00 94.44 98 ALA A C 1
ATOM 713 O O . ALA A 1 98 ? -12.381 1.416 22.709 1.00 94.44 98 ALA A O 1
ATOM 714 N N . LYS A 1 99 ? -12.774 1.869 20.556 1.00 94.00 99 LYS A N 1
ATOM 715 C CA . LYS A 1 99 ? -13.519 3.104 20.842 1.00 94.00 99 LYS A CA 1
ATOM 716 C C . LYS A 1 99 ? -14.956 2.810 21.261 1.00 94.00 99 LYS A C 1
ATOM 718 O O . LYS A 1 99 ? -15.430 3.436 22.209 1.00 94.00 99 LYS A O 1
ATOM 723 N N . ALA A 1 100 ? -15.619 1.859 20.607 1.00 92.38 100 ALA A N 1
ATOM 724 C CA . ALA A 1 100 ? -16.985 1.460 20.934 1.00 92.38 100 ALA A CA 1
ATOM 725 C C . ALA A 1 100 ? -17.092 0.917 22.371 1.00 92.38 100 ALA A C 1
ATOM 727 O O . ALA A 1 100 ? -17.962 1.343 23.132 1.00 92.38 100 ALA A O 1
ATOM 728 N N . SER A 1 101 ? -16.151 0.065 22.793 1.00 91.94 101 SER A N 1
ATOM 729 C CA . SER A 1 101 ? -16.128 -0.484 24.159 1.00 91.94 101 SER A CA 1
ATOM 730 C C . SER A 1 101 ? -15.953 0.592 25.240 1.00 91.94 101 SER A C 1
ATOM 732 O O . SER A 1 101 ? -16.588 0.536 26.294 1.00 91.94 101 SER A O 1
ATOM 734 N N . ARG A 1 102 ? -15.161 1.637 24.964 1.00 87.56 102 ARG A N 1
ATOM 735 C CA . ARG A 1 102 ? -14.978 2.788 25.870 1.00 87.56 102 ARG A CA 1
ATOM 736 C C . ARG A 1 102 ? -16.219 3.672 25.978 1.00 87.56 102 ARG A C 1
ATOM 738 O O . ARG A 1 102 ? -16.422 4.301 27.014 1.00 87.56 102 ARG A O 1
ATOM 745 N N . GLN A 1 103 ? -17.026 3.748 24.923 1.00 77.31 103 GLN A N 1
ATOM 746 C CA . GLN A 1 103 ? -18.271 4.517 24.923 1.00 77.31 103 GLN A CA 1
ATOM 747 C C . GLN A 1 103 ? -19.402 3.761 25.636 1.00 77.31 103 GLN A C 1
ATOM 749 O O . GLN A 1 103 ? -20.141 4.377 26.401 1.00 77.31 103 GLN A O 1
ATOM 754 N N . GLY A 1 104 ? -19.477 2.433 25.487 1.00 64.50 104 GLY A N 1
ATOM 755 C CA . GLY A 1 104 ? -20.462 1.590 26.180 1.00 64.50 104 GLY A CA 1
ATOM 756 C C . GLY A 1 104 ? -20.294 1.534 27.706 1.00 64.50 104 GLY A C 1
ATOM 757 O O . GLY A 1 104 ? -21.280 1.453 28.431 1.00 64.50 104 GLY A O 1
ATOM 758 N N . GLY A 1 105 ? -19.066 1.658 28.223 1.00 58.94 105 GLY A N 1
ATOM 759 C CA . GLY A 1 105 ? -18.790 1.640 29.670 1.00 58.94 105 GLY A CA 1
ATOM 760 C C . GLY A 1 105 ? -19.122 2.934 30.429 1.00 58.94 105 GLY A C 1
ATOM 761 O O . GLY A 1 105 ? -19.006 2.973 31.653 1.00 58.94 105 GLY A O 1
ATOM 762 N N . ARG A 1 106 ? -19.518 4.012 29.737 1.00 59.28 106 ARG A N 1
ATOM 763 C CA . ARG A 1 106 ? -19.778 5.327 30.354 1.00 59.28 106 ARG A CA 1
ATOM 764 C C . ARG A 1 106 ? -21.254 5.556 30.727 1.00 59.28 106 ARG A C 1
ATOM 766 O O . ARG A 1 106 ? -21.566 6.609 31.269 1.00 59.28 106 ARG A O 1
ATOM 773 N N . GLY A 1 107 ? -22.136 4.587 30.456 1.00 55.34 107 GLY A N 1
ATOM 774 C CA . GLY A 1 107 ? -23.594 4.700 30.617 1.00 55.34 107 GLY A CA 1
ATOM 775 C C . GLY A 1 107 ? -24.223 3.982 31.821 1.00 55.34 107 GLY A C 1
ATOM 776 O O . GLY A 1 107 ? -25.436 4.042 31.963 1.00 55.34 107 GLY A O 1
ATOM 777 N N . THR A 1 108 ? -23.457 3.306 32.687 1.00 58.47 108 THR A N 1
ATOM 778 C CA . THR A 1 108 ? -24.014 2.464 33.775 1.00 58.47 108 THR A CA 1
ATOM 779 C C . THR A 1 108 ? -23.647 2.929 35.189 1.00 58.47 108 THR A C 1
ATOM 781 O O . THR A 1 108 ? -23.563 2.120 36.109 1.00 58.47 108 THR A O 1
ATOM 784 N N . ARG A 1 109 ? -23.389 4.226 35.384 1.00 56.53 109 ARG A N 1
ATOM 785 C CA . ARG A 1 109 ? -23.259 4.826 36.723 1.00 56.53 109 ARG A CA 1
ATOM 786 C C . ARG A 1 109 ? -24.382 5.838 36.926 1.00 56.53 109 ARG A C 1
ATOM 788 O O . ARG A 1 109 ? -24.170 7.032 36.731 1.00 56.53 109 ARG A O 1
ATOM 795 N N . GLY A 1 110 ? -25.561 5.324 37.252 1.00 49.53 110 GLY A N 1
ATOM 796 C CA . GLY A 1 110 ? -26.739 6.059 37.704 1.00 49.53 110 GLY A CA 1
ATOM 797 C C . GLY A 1 110 ? -27.406 5.265 38.810 1.00 49.53 110 GLY A C 1
ATOM 798 O O . GLY A 1 110 ? -27.436 4.022 38.658 1.00 49.53 110 GLY A O 1
#

Foldseek 3Di:
DADEAAAEDCFETQARCEYTEYANWYHQAHQAYTYEYQADDDHAPHRYDQDQAGWNYFYWPADPVGTYTQWTAGNVGAIWGDDVPDDIPRRPVVVVVVVVVVVVVVPPDD

Organism: NCBI:txid127549

InterPro domains:
  IPR011049 Serralysin-like metalloprotease, C-terminal [G3DSA:2.150.10.10] (1-77)
  IPR011049 Serralysin-like metalloprotease, C-terminal [SSF101967] (4-45)